Protein AF-A0A497LM40-F1 (afdb_monomer)

Foldseek 3Di:
DPPVVVVVVVVVVVVVVVVADLFFAKEKEAEPVCCVPPQVVLLVLLRVVLCVLRRHYYYYDYDPDDAQKMWIFTQGNVRDTHTQDMDRNDRDHNVVSNVSSLVSLLVVCPDPVSVSSVVVVVSSVVVD

pLDDT: mean 82.42, std 18.04, range [35.47, 98.12]

Sequence (128 aa):
MASVLKIVGFSLVLVFEMLKNCGGKITIYASSSAFQERRMKSINRAAEKLARMLSLDTEIVAFERKFAPIYVYYKSEDEELVPLYCNKGEKSDAREVFTRLRNMMFVLSFHPKYSNLKKLRREIIQFS

Nearest PDB structures (foldseek):
  6ywy-assembly1_4  TM=5.966E-01  e=3.779E-03  Neurospora crassa
  5gup-assembly1_P  TM=5.764E-01  e=1.986E-02  Sus scrofa
  7odr-assembly1_b  TM=5.505E-01  e=2.563E-02  Homo sapiens
  5xtb-assembly1_F  TM=5.481E-01  e=4.006E-02  Homo sapiens
  8gzu-assembly1_A2  TM=5.179E-01  e=4.851E-02  Tetrahymena thermophila SB210

Structure (mmCIF, N/CA/C/O backbone):
data_AF-A0A497LM40-F1
#
_entry.id   AF-A0A497LM40-F1
#
loop_
_atom_site.group_PDB
_atom_site.id
_atom_site.type_symbol
_atom_site.label_atom_id
_atom_site.label_alt_id
_atom_site.label_comp_id
_atom_site.label_asym_id
_atom_site.label_entity_id
_atom_site.label_seq_id
_atom_site.pdbx_PDB_ins_code
_atom_site.Cartn_x
_atom_site.Cartn_y
_atom_site.Cartn_z
_atom_site.occupancy
_atom_site.B_iso_or_equiv
_atom_site.auth_seq_id
_atom_site.auth_comp_id
_atom_site.auth_asym_id
_atom_site.auth_atom_id
_atom_site.pdbx_PDB_model_num
ATOM 1 N N . MET A 1 1 ? -8.533 41.962 24.174 1.00 43.91 1 MET A N 1
ATOM 2 C CA . MET A 1 1 ? -9.288 40.988 23.349 1.00 43.91 1 MET A CA 1
ATOM 3 C C . MET A 1 1 ? -8.380 40.311 22.308 1.00 43.91 1 MET A C 1
ATOM 5 O O . MET A 1 1 ? -8.673 40.356 21.125 1.00 43.91 1 MET A O 1
ATOM 9 N N . ALA A 1 2 ? -7.273 39.682 22.725 1.00 45.09 2 ALA A N 1
ATOM 10 C CA . ALA A 1 2 ? -6.345 38.992 21.806 1.00 45.09 2 ALA A CA 1
ATOM 11 C C . ALA A 1 2 ? -5.999 37.551 22.243 1.00 45.09 2 ALA A C 1
ATOM 13 O O . ALA A 1 2 ? -5.383 36.804 21.488 1.00 45.09 2 ALA A O 1
ATOM 14 N N . SER A 1 3 ? -6.429 37.135 23.439 1.00 37.50 3 SER A N 1
ATOM 15 C CA . SER A 1 3 ? -6.061 35.834 24.018 1.00 37.50 3 SER A CA 1
ATOM 16 C C . SER A 1 3 ? -7.080 34.722 23.746 1.00 37.50 3 SER A C 1
ATOM 18 O O . SER A 1 3 ? -6.726 33.553 23.801 1.00 37.50 3 SER A O 1
ATOM 20 N N . VAL A 1 4 ? -8.325 35.062 23.387 1.00 35.47 4 VAL A N 1
ATOM 21 C CA . VAL A 1 4 ? -9.381 34.073 23.082 1.00 35.47 4 VAL A CA 1
ATOM 22 C C . VAL A 1 4 ? -9.222 33.501 21.665 1.00 35.47 4 VAL A C 1
ATOM 24 O O . VAL A 1 4 ? -9.478 32.322 21.439 1.00 35.47 4 VAL A O 1
ATOM 27 N N . LEU A 1 5 ? -8.697 34.291 20.719 1.00 36.00 5 LEU A N 1
ATOM 28 C CA . LEU A 1 5 ? -8.564 33.885 19.313 1.00 36.00 5 LEU A CA 1
ATOM 29 C C . LEU A 1 5 ? -7.462 32.828 19.085 1.00 36.00 5 LEU A C 1
ATOM 31 O O . LEU A 1 5 ? -7.572 32.012 18.173 1.00 36.00 5 LEU A O 1
ATOM 35 N N . LYS A 1 6 ? -6.431 32.779 19.945 1.00 39.44 6 LYS A N 1
ATOM 36 C CA . LYS A 1 6 ? -5.377 31.746 19.883 1.00 39.44 6 LYS A CA 1
ATOM 37 C C . LYS A 1 6 ? -5.837 30.383 20.406 1.00 39.44 6 LYS A C 1
ATOM 39 O O . LYS A 1 6 ? -5.416 29.363 19.871 1.00 39.44 6 LYS A O 1
ATOM 44 N N . ILE A 1 7 ? -6.713 30.360 21.412 1.00 44.88 7 ILE A N 1
ATOM 45 C CA . ILE A 1 7 ? -7.193 29.114 22.033 1.00 44.88 7 ILE A CA 1
ATOM 46 C C . ILE A 1 7 ? -8.146 28.378 21.084 1.00 44.88 7 ILE A C 1
ATOM 48 O O . ILE A 1 7 ? -8.030 27.166 20.917 1.00 44.88 7 ILE A O 1
ATOM 52 N N . VAL A 1 8 ? -9.020 29.113 20.386 1.00 50.12 8 VAL A N 1
ATOM 53 C CA . VAL A 1 8 ? -9.918 28.526 19.378 1.00 50.12 8 VAL A CA 1
ATOM 54 C C . VAL A 1 8 ? -9.124 27.996 18.181 1.00 50.12 8 VAL A C 1
ATOM 56 O O . VAL A 1 8 ? -9.393 26.889 17.729 1.00 50.12 8 VAL A O 1
ATOM 59 N N . GLY A 1 9 ? -8.096 28.719 17.716 1.00 46.94 9 GLY A N 1
ATOM 60 C CA . GLY A 1 9 ? -7.233 28.264 16.618 1.00 46.94 9 GLY A CA 1
ATOM 61 C C . GLY A 1 9 ? -6.433 26.998 16.947 1.00 46.94 9 GLY A C 1
ATOM 62 O O . GLY A 1 9 ? -6.391 26.075 16.140 1.00 46.94 9 GLY A O 1
ATOM 63 N N . PHE A 1 10 ? -5.851 26.913 18.147 1.00 52.34 10 PHE A N 1
ATOM 64 C CA . PHE A 1 10 ? -5.089 25.735 18.581 1.00 52.34 10 PHE A CA 1
ATOM 65 C C . PHE A 1 10 ? -5.989 24.508 18.791 1.00 52.34 10 PHE A C 1
ATOM 67 O O . PHE A 1 10 ? -5.639 23.397 18.400 1.00 52.34 10 PHE A O 1
ATOM 74 N N . SER A 1 11 ? -7.186 24.717 19.349 1.00 49.66 11 SER A N 1
ATOM 75 C CA . SER A 1 11 ? -8.169 23.652 19.550 1.00 49.66 11 SER A CA 1
ATOM 76 C C . SER A 1 11 ? -8.769 23.159 18.226 1.00 49.66 11 SER A C 1
ATOM 78 O O . SER A 1 11 ? -8.940 21.956 18.068 1.00 49.66 11 SER A O 1
ATOM 80 N N . LEU A 1 12 ? -8.997 24.033 17.233 1.00 49.41 12 LEU A N 1
ATOM 81 C CA . LEU A 1 12 ? -9.459 23.613 15.902 1.00 49.41 12 LEU A CA 1
ATOM 82 C C . LEU A 1 12 ? -8.407 22.789 15.147 1.00 49.41 12 LEU A C 1
ATOM 84 O O . LEU A 1 12 ? -8.774 21.821 14.490 1.00 49.41 12 LEU A O 1
ATOM 88 N N . VAL A 1 13 ? -7.120 23.151 15.248 1.00 52.25 13 VAL A N 1
ATOM 89 C CA . VAL A 1 13 ? -6.006 22.384 14.656 1.00 52.25 13 VAL A CA 1
ATOM 90 C C . VAL A 1 13 ? -5.912 21.003 15.299 1.00 52.25 13 VAL A C 1
ATOM 92 O O . VAL A 1 13 ? -5.876 20.011 14.583 1.00 52.25 13 VAL A O 1
ATOM 95 N N . LEU A 1 14 ? -5.985 20.919 16.631 1.00 49.81 14 LEU A N 1
ATOM 96 C CA . LEU A 1 14 ? -6.035 19.640 17.346 1.00 49.81 14 LEU A CA 1
ATOM 97 C C . LEU A 1 14 ? -7.269 18.807 16.985 1.00 49.81 14 LEU A C 1
ATOM 99 O O . LEU A 1 14 ? -7.152 17.600 16.842 1.00 49.81 14 LEU A O 1
ATOM 103 N N . VAL A 1 15 ? -8.436 19.422 16.780 1.00 50.09 15 VAL A N 1
ATOM 104 C CA . VAL A 1 15 ? -9.647 18.715 16.328 1.00 50.09 15 VAL A CA 1
ATOM 105 C C . VAL A 1 15 ? -9.516 18.248 14.870 1.00 50.09 15 VAL A C 1
ATOM 107 O O . VAL A 1 15 ? -9.985 17.161 14.546 1.00 50.09 15 VAL A O 1
ATOM 110 N N . PHE A 1 16 ? -8.841 19.004 13.996 1.00 45.75 16 PHE A N 1
ATOM 111 C CA . PHE A 1 16 ? -8.548 18.592 12.614 1.00 45.75 16 PHE A CA 1
ATOM 112 C C . PHE A 1 16 ? -7.530 17.442 12.549 1.00 45.75 16 PHE A 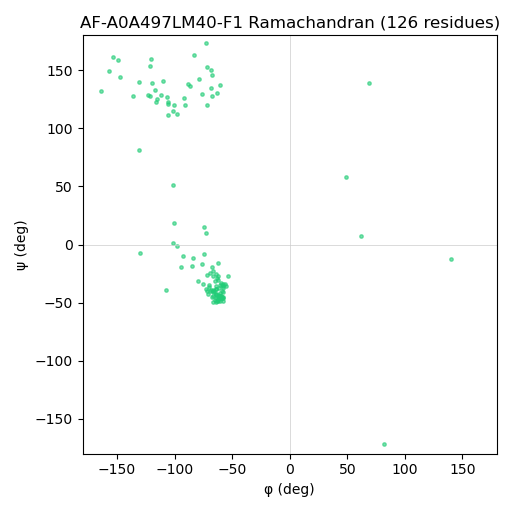C 1
ATOM 114 O O . PHE A 1 16 ? -7.721 16.513 11.766 1.00 45.75 16 PHE A O 1
ATOM 121 N N . GLU A 1 17 ? -6.502 17.481 13.399 1.00 45.53 17 GLU A N 1
ATOM 122 C CA . GLU A 1 17 ? -5.511 16.411 13.588 1.00 45.53 17 GLU A CA 1
ATOM 123 C C . GLU A 1 17 ? -6.159 15.157 14.208 1.00 45.53 17 GLU A C 1
ATOM 125 O O . GLU A 1 17 ? -5.995 14.050 13.704 1.00 45.53 17 GLU A O 1
ATOM 130 N N . MET A 1 18 ? -7.011 15.316 15.228 1.00 43.50 18 MET A N 1
ATOM 131 C CA . MET A 1 18 ? -7.750 14.212 15.864 1.00 43.50 18 MET A CA 1
ATOM 132 C C . MET A 1 18 ? -8.812 13.571 14.952 1.00 43.50 18 MET A C 1
ATOM 134 O O . MET A 1 18 ? -9.240 12.443 15.206 1.00 43.50 18 MET A O 1
ATOM 138 N N . LEU A 1 19 ? -9.251 14.263 13.894 1.00 49.09 19 LEU A N 1
ATOM 139 C CA . LEU A 1 19 ? -10.210 13.745 12.911 1.00 49.09 19 LEU A CA 1
ATOM 140 C C . LEU A 1 19 ? -9.549 13.085 11.689 1.00 49.09 19 LEU A C 1
ATOM 142 O O . LEU A 1 19 ? -10.254 12.421 10.925 1.00 49.09 19 LEU A O 1
ATOM 146 N N . LYS A 1 20 ? -8.227 13.201 11.505 1.00 51.00 20 LYS A N 1
ATOM 147 C CA . LYS A 1 20 ? -7.519 12.693 10.321 1.00 51.00 20 LYS A CA 1
ATOM 148 C C . LYS A 1 20 ? -6.294 11.864 10.683 1.00 51.00 20 LYS A C 1
ATOM 150 O O . LYS A 1 20 ? -5.167 12.312 10.555 1.00 51.00 20 LYS A O 1
ATOM 155 N N . ASN A 1 21 ? -6.519 10.603 11.011 1.00 55.44 21 ASN A N 1
ATOM 156 C CA . ASN A 1 21 ? -5.693 9.554 10.431 1.00 55.44 21 ASN A CA 1
ATOM 157 C C . ASN A 1 21 ? -6.395 8.224 10.647 1.00 55.44 21 ASN A C 1
ATOM 159 O O . ASN A 1 21 ? -6.845 7.914 11.751 1.00 55.44 21 ASN A O 1
ATOM 163 N N . CYS A 1 22 ? -6.493 7.416 9.597 1.00 59.69 22 CYS A N 1
ATOM 164 C CA . CYS A 1 22 ? -6.887 6.023 9.778 1.00 59.69 22 CYS A CA 1
ATOM 165 C C . CYS A 1 22 ? -5.765 5.200 10.414 1.00 59.69 22 CYS A C 1
ATOM 167 O O . CYS A 1 22 ? -5.927 3.995 10.477 1.00 59.69 22 CYS A O 1
ATOM 169 N N . GLY A 1 23 ? -4.684 5.814 10.902 1.00 74.06 23 GLY A N 1
ATOM 1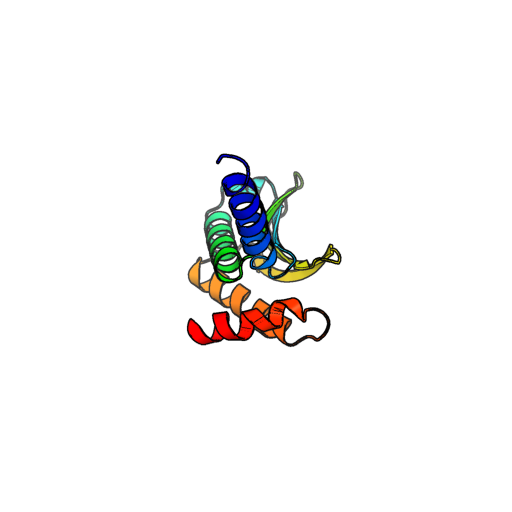70 C CA . GLY A 1 23 ? -3.498 5.135 11.397 1.00 74.06 23 GLY A CA 1
ATOM 171 C C . GLY A 1 23 ? -2.719 4.456 10.274 1.00 74.06 23 GLY A C 1
ATOM 172 O O . GLY A 1 23 ? -3.300 3.846 9.378 1.00 74.06 23 GLY A O 1
ATOM 173 N N . GLY A 1 24 ? -1.394 4.549 10.314 1.00 87.12 24 GLY A N 1
ATOM 174 C CA . GLY A 1 24 ? -0.530 3.901 9.330 1.00 87.12 24 GLY A CA 1
ATOM 175 C C . GLY A 1 24 ? -0.357 4.659 8.009 1.00 87.12 24 GLY A C 1
ATOM 176 O O . GLY A 1 24 ? -0.735 5.820 7.859 1.00 87.12 24 GLY A O 1
ATOM 177 N N . LYS A 1 25 ? 0.279 3.998 7.040 1.00 93.75 25 LYS A N 1
ATOM 178 C CA . LYS A 1 25 ? 0.687 4.591 5.756 1.00 93.75 25 LYS A CA 1
ATOM 179 C C . LYS A 1 25 ? 0.780 3.548 4.645 1.00 93.75 25 LYS A C 1
ATOM 181 O O . LYS A 1 25 ? 0.904 2.352 4.904 1.00 93.75 25 LYS A O 1
ATOM 186 N N . ILE A 1 26 ? 0.756 3.997 3.395 1.00 96.50 26 ILE A N 1
ATOM 187 C CA . ILE A 1 26 ? 1.084 3.168 2.233 1.00 96.50 26 ILE A CA 1
ATOM 188 C C . ILE A 1 26 ? 2.578 3.298 1.946 1.00 96.50 26 ILE A C 1
ATOM 190 O O . ILE A 1 26 ? 3.059 4.391 1.658 1.00 96.50 26 ILE A O 1
ATOM 194 N N . THR A 1 27 ? 3.310 2.188 1.982 1.00 97.56 27 THR A N 1
ATOM 195 C CA . THR A 1 27 ? 4.755 2.173 1.730 1.00 97.56 27 THR A CA 1
ATOM 196 C C . THR A 1 27 ? 5.065 1.456 0.423 1.00 97.56 27 THR A C 1
ATOM 198 O O . THR A 1 27 ? 4.629 0.325 0.203 1.00 97.56 27 THR A O 1
ATOM 201 N N . ILE A 1 28 ? 5.837 2.103 -0.449 1.00 97.81 28 ILE A N 1
ATOM 202 C CA . ILE A 1 28 ? 6.305 1.546 -1.719 1.00 97.81 28 ILE A CA 1
ATOM 203 C C . ILE A 1 28 ? 7.784 1.197 -1.579 1.00 97.81 28 ILE A C 1
ATOM 205 O O . ILE A 1 28 ? 8.601 2.075 -1.333 1.00 97.81 28 ILE A O 1
ATOM 209 N N . TYR A 1 29 ? 8.137 -0.065 -1.784 1.00 96.56 29 TYR A N 1
ATOM 210 C CA . TYR A 1 29 ? 9.518 -0.535 -1.801 1.00 96.56 29 TYR A CA 1
ATOM 211 C C . TYR A 1 29 ? 9.944 -0.831 -3.233 1.00 96.56 29 TYR A C 1
ATOM 213 O O . TYR A 1 29 ? 9.326 -1.646 -3.925 1.00 96.56 29 TYR A O 1
ATOM 221 N N . ALA A 1 30 ? 11.015 -0.181 -3.675 1.00 95.75 30 ALA A N 1
ATOM 222 C CA . ALA A 1 30 ? 11.523 -0.326 -5.030 1.00 95.75 30 ALA A CA 1
ATOM 223 C C . ALA A 1 30 ? 13.040 -0.135 -5.085 1.00 95.75 30 ALA A C 1
ATOM 225 O O . ALA A 1 30 ? 13.641 0.507 -4.223 1.00 95.75 30 ALA A O 1
ATOM 226 N N . SER A 1 31 ? 13.664 -0.661 -6.137 1.00 94.25 31 SER A N 1
ATOM 227 C CA . SER A 1 31 ? 15.036 -0.283 -6.468 1.00 94.25 31 SER A CA 1
ATOM 228 C C .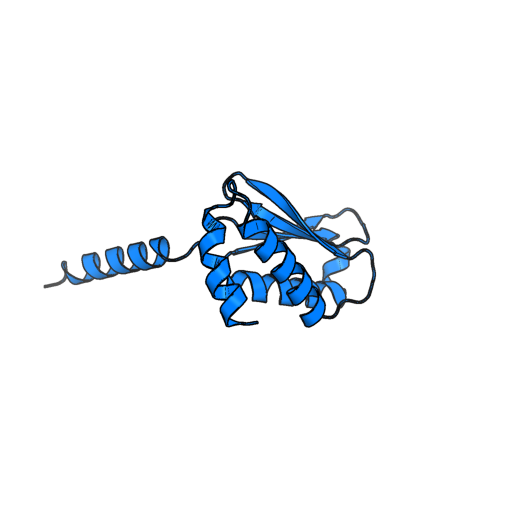 SER A 1 31 ? 15.098 1.182 -6.913 1.00 94.25 31 SER A C 1
ATOM 230 O O . SER A 1 31 ? 14.210 1.636 -7.637 1.00 94.25 31 SER A O 1
ATOM 232 N N . SER A 1 32 ? 16.189 1.887 -6.595 1.00 89.88 32 SER A N 1
ATOM 233 C CA . SER A 1 32 ? 16.466 3.246 -7.087 1.00 89.88 32 SER A CA 1
ATOM 234 C C . SER A 1 32 ? 16.406 3.346 -8.623 1.00 89.88 32 SER A C 1
ATOM 236 O O . SER A 1 32 ? 16.038 4.372 -9.192 1.00 89.88 32 SER A O 1
ATOM 238 N N . SER A 1 33 ? 16.680 2.245 -9.326 1.00 85.25 33 SER A N 1
ATOM 239 C CA . SER A 1 33 ? 16.558 2.174 -10.789 1.00 85.25 33 SER A CA 1
ATOM 240 C C . SER A 1 33 ? 15.112 2.224 -11.311 1.00 85.25 33 SER A C 1
ATOM 242 O O . SER A 1 33 ? 14.882 2.681 -12.430 1.00 85.25 33 SER A O 1
ATOM 244 N N . ALA A 1 34 ? 14.126 1.830 -10.500 1.00 83.06 34 ALA A N 1
ATOM 245 C CA . ALA A 1 34 ? 12.725 1.760 -10.910 1.00 83.06 34 ALA A CA 1
ATOM 246 C C . ALA A 1 34 ? 12.040 3.137 -10.980 1.00 83.06 34 ALA A C 1
ATOM 248 O O . ALA A 1 34 ? 10.999 3.274 -11.622 1.00 83.06 34 ALA A O 1
ATOM 249 N N . PHE A 1 35 ? 12.609 4.181 -10.362 1.00 81.31 35 PHE A N 1
ATOM 250 C CA . PHE A 1 35 ? 11.993 5.516 -10.293 1.00 81.31 35 PHE A CA 1
ATOM 251 C C . PHE A 1 35 ? 11.788 6.192 -11.650 1.00 81.31 35 PHE A C 1
ATOM 253 O O . PHE A 1 35 ? 10.872 7.000 -11.808 1.00 81.31 35 PHE A O 1
ATOM 260 N N . GLN A 1 36 ? 12.606 5.852 -12.644 1.00 79.94 36 GLN A N 1
ATOM 261 C CA . GLN A 1 36 ? 12.473 6.397 -13.996 1.00 79.94 36 GLN A CA 1
ATOM 262 C C . GLN A 1 36 ? 11.439 5.636 -14.839 1.00 79.94 36 GLN A C 1
ATOM 264 O O . GLN A 1 36 ? 11.022 6.102 -15.903 1.00 79.94 36 GLN A O 1
ATOM 269 N N . GLU A 1 37 ? 10.984 4.474 -14.370 1.00 84.75 37 GLU A N 1
ATOM 270 C CA . GLU A 1 37 ? 10.116 3.598 -15.137 1.00 84.75 37 GLU A CA 1
ATOM 271 C C . GLU A 1 37 ? 8.654 4.066 -15.136 1.00 84.75 37 GLU A C 1
ATOM 273 O O . GLU A 1 37 ? 8.095 4.503 -14.127 1.00 84.75 37 GLU A O 1
ATOM 278 N N . ARG A 1 38 ? 7.967 3.899 -16.277 1.00 88.69 38 ARG A N 1
ATOM 279 C CA . ARG A 1 38 ? 6.541 4.259 -16.401 1.00 88.69 38 ARG A CA 1
ATOM 280 C C . ARG A 1 38 ? 5.657 3.530 -15.386 1.00 88.69 38 ARG A C 1
ATOM 282 O O . ARG A 1 38 ? 4.711 4.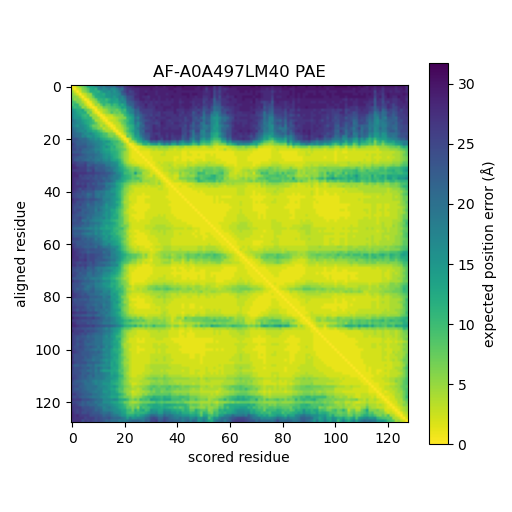126 -14.881 1.00 88.69 38 ARG A O 1
ATOM 289 N N . ARG A 1 39 ? 5.968 2.269 -15.067 1.00 91.19 39 ARG A N 1
ATOM 290 C CA . ARG A 1 39 ? 5.201 1.483 -14.088 1.00 91.19 39 ARG A CA 1
ATOM 291 C C . ARG A 1 39 ? 5.273 2.072 -12.679 1.00 91.19 39 ARG A C 1
ATOM 293 O O . ARG A 1 39 ? 4.251 2.093 -12.003 1.00 91.19 39 ARG A O 1
ATOM 300 N N . MET A 1 40 ? 6.413 2.639 -12.277 1.00 94.56 40 MET A N 1
ATOM 301 C CA . MET A 1 40 ? 6.543 3.306 -10.980 1.00 94.56 40 MET A CA 1
ATOM 302 C C . MET A 1 40 ? 5.641 4.539 -10.899 1.00 94.56 40 MET A C 1
ATOM 304 O O . MET A 1 40 ? 4.982 4.748 -9.888 1.00 94.56 40 MET A O 1
ATOM 308 N N . LYS A 1 41 ? 5.505 5.303 -11.993 1.00 93.81 41 LYS A N 1
ATOM 309 C CA . LYS A 1 41 ? 4.568 6.440 -12.053 1.00 93.81 41 LYS A CA 1
ATOM 310 C C . LYS A 1 41 ? 3.114 5.998 -11.868 1.00 93.81 41 LYS A C 1
ATOM 312 O O . LYS A 1 41 ? 2.376 6.637 -11.122 1.00 93.81 41 LYS A O 1
ATOM 317 N N . SER A 1 42 ? 2.706 4.906 -12.517 1.00 95.75 42 SER A N 1
ATOM 318 C CA . SER A 1 42 ? 1.364 4.330 -12.351 1.00 95.75 42 SER A CA 1
ATOM 319 C C . SER A 1 42 ? 1.111 3.864 -10.919 1.00 95.75 42 SER A C 1
ATOM 321 O O . SER A 1 42 ? 0.065 4.175 -10.352 1.00 95.75 42 SER A O 1
ATOM 323 N N . ILE A 1 43 ? 2.076 3.149 -10.333 1.00 96.75 43 ILE A N 1
ATOM 324 C CA . ILE A 1 43 ? 1.989 2.622 -8.968 1.00 96.75 43 ILE A CA 1
ATOM 325 C C . ILE A 1 43 ? 1.935 3.762 -7.952 1.00 96.75 43 ILE A C 1
ATOM 327 O O . ILE A 1 43 ? 1.038 3.771 -7.114 1.00 96.75 43 ILE A O 1
ATOM 331 N N . ASN A 1 44 ? 2.818 4.756 -8.074 1.00 96.00 44 ASN A N 1
ATOM 332 C CA . ASN A 1 44 ? 2.826 5.907 -7.178 1.00 96.00 44 ASN A CA 1
ATOM 333 C C . ASN A 1 44 ? 1.507 6.690 -7.261 1.00 96.00 44 ASN A C 1
ATOM 335 O O . ASN A 1 44 ? 0.865 6.944 -6.247 1.00 96.00 44 ASN A O 1
ATOM 339 N N . ARG A 1 45 ? 1.012 6.969 -8.476 1.00 96.75 45 ARG A N 1
ATOM 340 C CA . ARG A 1 45 ? -0.273 7.661 -8.665 1.00 96.75 45 ARG A CA 1
ATOM 341 C C . ARG A 1 45 ? -1.444 6.903 -8.034 1.00 96.75 45 ARG A C 1
ATOM 343 O O . ARG A 1 45 ? -2.351 7.525 -7.480 1.00 96.75 45 ARG A O 1
ATOM 350 N N . ALA A 1 46 ? -1.457 5.577 -8.151 1.00 97.00 46 ALA A N 1
ATOM 351 C CA . ALA A 1 46 ? -2.485 4.734 -7.554 1.00 97.00 46 ALA A CA 1
ATOM 352 C C . ALA A 1 46 ? -2.406 4.734 -6.019 1.00 97.00 46 ALA A C 1
ATOM 354 O O . ALA A 1 46 ? -3.434 4.902 -5.362 1.00 97.00 46 ALA A O 1
ATOM 355 N N . ALA A 1 47 ? -1.199 4.598 -5.464 1.00 97.00 47 ALA A N 1
ATOM 356 C CA . ALA A 1 47 ? -0.946 4.616 -4.028 1.00 97.00 47 ALA A CA 1
ATOM 357 C C . ALA A 1 47 ? -1.315 5.965 -3.399 1.00 97.00 47 ALA A C 1
ATOM 359 O O . ALA A 1 47 ? -2.082 5.990 -2.444 1.00 97.00 47 ALA A O 1
ATOM 360 N N . GLU A 1 48 ? -0.877 7.084 -3.981 1.00 96.62 48 GLU A N 1
ATOM 361 C CA . GLU A 1 48 ? -1.245 8.431 -3.525 1.00 96.62 48 GLU A CA 1
ATOM 362 C C . GLU A 1 48 ? -2.753 8.673 -3.599 1.00 96.62 48 GLU A C 1
ATOM 364 O O . GLU A 1 48 ? -3.343 9.264 -2.696 1.00 96.62 48 GLU A O 1
ATOM 369 N N . LYS A 1 49 ? -3.410 8.219 -4.677 1.00 95.12 49 LYS A N 1
ATOM 370 C CA . LYS A 1 49 ? -4.867 8.338 -4.796 1.00 95.12 49 LYS A CA 1
ATOM 371 C C . LYS A 1 49 ? -5.568 7.570 -3.678 1.00 95.12 49 LYS A C 1
ATOM 373 O O . LYS A 1 49 ? -6.510 8.101 -3.096 1.00 95.12 49 LYS A O 1
ATOM 378 N N . LEU A 1 50 ? -5.122 6.347 -3.395 1.00 92.94 50 LEU A N 1
ATOM 379 C CA . LEU A 1 50 ? -5.675 5.539 -2.316 1.00 92.94 50 LEU A CA 1
ATOM 380 C C . LEU A 1 50 ? -5.421 6.192 -0.955 1.00 92.94 50 LEU A C 1
ATOM 382 O O . LEU A 1 50 ? -6.361 6.375 -0.196 1.00 92.94 50 LEU A O 1
ATOM 386 N N . ALA A 1 51 ? -4.188 6.601 -0.674 1.00 92.81 51 ALA A N 1
ATOM 387 C CA . ALA A 1 51 ? -3.818 7.217 0.592 1.00 92.81 51 ALA A CA 1
ATOM 388 C C . ALA A 1 51 ? -4.638 8.488 0.869 1.00 92.81 51 ALA A C 1
ATOM 390 O O . ALA A 1 51 ? -5.240 8.607 1.932 1.00 92.81 51 ALA A O 1
ATOM 391 N N . ARG A 1 52 ? -4.805 9.369 -0.130 1.00 91.12 52 ARG A N 1
ATOM 392 C CA . ARG A 1 52 ? -5.687 10.546 -0.018 1.00 91.12 52 ARG A CA 1
ATOM 393 C C . ARG A 1 52 ? -7.141 10.178 0.268 1.00 91.12 52 ARG A C 1
ATOM 395 O O . ARG A 1 52 ? -7.761 10.805 1.117 1.00 91.12 52 ARG A O 1
ATOM 402 N N . MET A 1 53 ? -7.684 9.178 -0.431 1.00 86.94 53 MET A N 1
ATOM 403 C CA . MET A 1 53 ? -9.067 8.720 -0.232 1.00 86.94 53 MET A CA 1
ATOM 404 C C . MET A 1 53 ? -9.294 8.184 1.186 1.00 86.94 53 MET A C 1
ATOM 406 O O . MET A 1 53 ? -10.390 8.292 1.719 1.00 86.94 53 MET A O 1
ATOM 410 N N . LEU A 1 54 ? -8.258 7.611 1.798 1.00 85.44 54 LEU A N 1
ATOM 411 C CA . LEU A 1 54 ? -8.337 6.966 3.105 1.00 85.44 54 LEU A CA 1
ATOM 412 C C . LEU A 1 54 ? -7.786 7.834 4.247 1.00 85.44 54 LEU A C 1
ATOM 414 O O . LEU A 1 54 ? -7.794 7.386 5.391 1.00 85.44 54 LEU A O 1
ATOM 418 N N . SER A 1 55 ? -7.322 9.055 3.955 1.00 86.88 55 SER A N 1
ATOM 419 C CA . SER A 1 55 ? -6.568 9.894 4.900 1.00 86.88 55 SER A CA 1
ATOM 420 C C . SER A 1 55 ? -5.423 9.111 5.559 1.00 86.88 55 SER A C 1
ATOM 422 O O . SER A 1 55 ? -5.409 8.929 6.773 1.00 86.88 55 SER A O 1
ATOM 424 N N . LEU A 1 56 ? -4.531 8.581 4.719 1.00 88.88 56 LEU A N 1
ATOM 425 C CA . LEU A 1 56 ? -3.278 7.920 5.082 1.00 88.88 56 LEU A CA 1
ATOM 426 C C . LEU A 1 56 ? -2.104 8.672 4.447 1.00 88.88 56 LEU A C 1
ATOM 428 O O . LEU A 1 56 ? -2.270 9.329 3.415 1.00 88.88 56 LEU A O 1
ATOM 432 N N . ASP A 1 57 ? -0.910 8.476 4.997 1.00 91.44 57 ASP A N 1
ATOM 433 C CA . ASP A 1 57 ? 0.331 8.945 4.381 1.00 91.44 57 ASP A CA 1
ATOM 434 C C . ASP A 1 57 ? 0.852 7.976 3.311 1.00 91.44 57 ASP A C 1
ATOM 436 O O . ASP A 1 57 ? 0.488 6.796 3.262 1.00 91.44 57 ASP A O 1
ATOM 440 N N . THR A 1 58 ? 1.754 8.469 2.462 1.00 94.62 58 THR A N 1
ATOM 441 C CA . THR A 1 58 ? 2.539 7.651 1.528 1.00 94.62 58 THR A CA 1
ATOM 442 C C . THR A 1 58 ? 4.025 7.795 1.796 1.00 94.62 58 THR A C 1
ATOM 444 O O . THR A 1 58 ? 4.520 8.903 1.979 1.00 94.62 58 THR A O 1
ATOM 447 N N . GLU A 1 59 ? 4.753 6.688 1.728 1.00 95.62 59 GLU A N 1
ATOM 448 C CA . GLU A 1 59 ? 6.205 6.648 1.855 1.00 95.62 59 GLU A CA 1
ATOM 449 C C . GLU A 1 59 ? 6.798 5.821 0.717 1.00 95.62 59 GLU A C 1
ATOM 451 O O . GLU A 1 59 ? 6.262 4.772 0.358 1.00 95.62 59 GLU A O 1
ATOM 456 N N . ILE A 1 60 ? 7.920 6.270 0.154 1.00 95.44 60 ILE A N 1
ATOM 457 C CA . ILE A 1 60 ? 8.675 5.477 -0.813 1.00 95.44 60 ILE A CA 1
ATOM 458 C C . ILE A 1 60 ? 10.047 5.161 -0.235 1.00 95.44 60 ILE A C 1
ATOM 460 O O . ILE A 1 60 ? 10.816 6.060 0.091 1.00 95.44 60 ILE A O 1
ATOM 464 N N . VAL A 1 61 ? 10.354 3.871 -0.149 1.00 95.00 61 VAL A N 1
ATOM 465 C CA . VAL A 1 61 ? 11.622 3.338 0.333 1.00 95.00 61 VAL A CA 1
ATOM 466 C C . VAL A 1 61 ? 12.422 2.831 -0.862 1.00 95.00 61 VAL A C 1
ATOM 468 O O . VAL A 1 61 ? 12.063 1.849 -1.522 1.00 95.00 61 VAL A O 1
ATOM 471 N N . ALA A 1 62 ? 13.510 3.541 -1.144 1.00 93.75 62 ALA A N 1
ATOM 472 C CA . ALA A 1 62 ? 14.447 3.238 -2.211 1.00 93.75 62 ALA A CA 1
ATOM 473 C C . ALA A 1 62 ? 15.546 2.286 -1.728 1.00 93.75 62 ALA A C 1
ATOM 475 O O . ALA A 1 62 ? 16.114 2.478 -0.654 1.00 93.75 62 ALA A O 1
ATOM 476 N N . PHE A 1 63 ? 15.898 1.303 -2.554 1.00 91.44 63 PHE A N 1
ATOM 477 C CA . PHE A 1 63 ? 17.082 0.476 -2.347 1.00 91.44 63 PHE A CA 1
ATOM 478 C C . PHE A 1 63 ? 18.082 0.641 -3.486 1.00 91.44 63 PHE A C 1
ATOM 480 O O . PHE A 1 63 ? 17.744 0.470 -4.660 1.00 91.44 63 PHE A O 1
ATOM 487 N N . GLU A 1 64 ? 19.349 0.824 -3.126 1.00 90.50 64 GLU A N 1
ATOM 488 C CA . GLU A 1 64 ? 20.461 0.861 -4.084 1.00 90.50 64 GLU A CA 1
ATOM 489 C C . GLU A 1 64 ? 20.644 -0.467 -4.828 1.00 90.50 64 GLU A C 1
ATOM 491 O O . GLU A 1 64 ? 21.062 -0.511 -5.988 1.00 90.50 64 GLU A O 1
ATOM 496 N N . ARG A 1 65 ? 20.270 -1.584 -4.190 1.00 89.12 65 ARG A N 1
ATOM 497 C CA . ARG A 1 65 ? 20.292 -2.892 -4.841 1.00 89.12 65 ARG A CA 1
ATOM 498 C C . ARG A 1 65 ? 19.313 -2.906 -6.014 1.00 89.12 65 ARG A C 1
ATOM 500 O O . ARG A 1 65 ? 18.131 -2.594 -5.876 1.00 89.12 65 ARG A O 1
ATOM 507 N N . LYS A 1 66 ? 19.798 -3.359 -7.169 1.00 87.56 66 LYS A N 1
ATOM 508 C CA . LYS A 1 66 ? 18.957 -3.594 -8.343 1.00 87.56 66 LYS A CA 1
ATOM 509 C C . LYS A 1 66 ? 18.074 -4.819 -8.125 1.00 87.56 66 LYS A C 1
ATOM 511 O O . LYS A 1 66 ? 18.575 -5.927 -7.938 1.00 87.56 66 LYS A O 1
ATOM 516 N N . PHE A 1 67 ? 16.765 -4.613 -8.178 1.00 89.31 67 PHE A N 1
ATOM 517 C CA . PHE A 1 67 ? 15.771 -5.672 -8.288 1.00 89.31 67 PHE A CA 1
ATOM 518 C C . PHE A 1 67 ? 14.579 -5.172 -9.097 1.00 89.31 67 PHE A C 1
ATOM 520 O O . PHE A 1 67 ? 14.220 -3.998 -9.034 1.00 89.31 67 PHE A O 1
ATOM 527 N N . ALA A 1 68 ? 13.993 -6.073 -9.886 1.00 88.50 68 ALA A N 1
ATOM 528 C CA . ALA A 1 68 ? 12.903 -5.727 -10.787 1.00 88.50 68 ALA A CA 1
ATOM 529 C C . ALA A 1 68 ? 11.571 -5.449 -10.068 1.00 88.50 68 ALA A C 1
ATOM 531 O O . ALA A 1 68 ? 10.867 -4.548 -10.522 1.00 88.50 68 ALA A O 1
ATOM 532 N N . PRO A 1 69 ? 11.179 -6.168 -8.997 1.00 94.50 69 PRO A N 1
ATOM 533 C CA . PRO A 1 69 ? 9.857 -5.955 -8.423 1.00 94.50 69 PRO 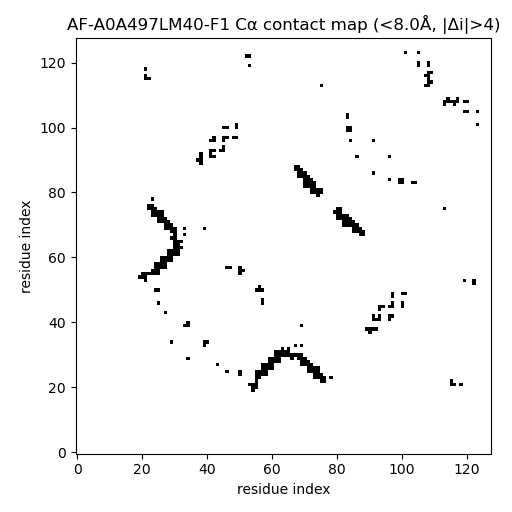A CA 1
ATOM 534 C C . PRO A 1 69 ? 9.662 -4.596 -7.737 1.00 94.50 69 PRO A C 1
ATOM 536 O O . PRO A 1 69 ? 10.592 -4.041 -7.163 1.00 94.50 69 PRO A O 1
ATOM 539 N N . ILE A 1 70 ? 8.430 -4.093 -7.748 1.00 96.38 70 ILE A N 1
ATOM 540 C CA . ILE A 1 70 ? 7.971 -2.983 -6.905 1.00 96.38 70 ILE A CA 1
ATOM 541 C C . ILE A 1 70 ? 6.914 -3.554 -5.966 1.00 96.38 70 ILE A C 1
ATOM 543 O O . ILE A 1 70 ? 5.939 -4.157 -6.424 1.00 96.38 70 ILE A O 1
ATOM 547 N N . TYR A 1 71 ? 7.098 -3.368 -4.665 1.00 97.31 71 TYR A N 1
ATOM 548 C CA . TYR A 1 71 ? 6.171 -3.854 -3.651 1.00 97.31 71 TYR A CA 1
ATOM 549 C C . TYR A 1 71 ? 5.437 -2.694 -2.998 1.00 97.31 71 TYR A C 1
ATOM 551 O O . TYR A 1 71 ? 6.032 -1.660 -2.713 1.00 97.31 71 TYR A O 1
ATOM 559 N N . VAL A 1 72 ? 4.149 -2.878 -2.734 1.00 98.12 72 VAL A N 1
ATOM 560 C CA . VAL A 1 72 ? 3.323 -1.912 -2.015 1.00 98.12 72 VAL A CA 1
ATOM 561 C C . VAL A 1 72 ? 2.748 -2.591 -0.784 1.00 98.12 72 VAL A C 1
ATOM 563 O O . VAL A 1 72 ? 2.124 -3.651 -0.884 1.00 98.12 72 VAL A O 1
ATOM 566 N N . TYR A 1 73 ? 2.948 -1.955 0.361 1.00 98.06 73 TYR A N 1
ATOM 567 C CA . TYR A 1 73 ? 2.490 -2.411 1.663 1.00 98.06 73 TYR A CA 1
ATOM 568 C C . TYR A 1 73 ? 1.586 -1.366 2.305 1.00 98.06 73 TYR A C 1
ATOM 570 O O . TYR A 1 73 ? 1.717 -0.169 2.054 1.00 98.06 73 TYR A O 1
ATOM 578 N N . TYR A 1 74 ? 0.696 -1.832 3.168 1.00 95.81 74 TYR A N 1
ATOM 579 C CA . TYR A 1 74 ? 0.154 -1.021 4.244 1.00 95.81 74 TYR A CA 1
ATOM 580 C C . TYR A 1 74 ? 1.031 -1.243 5.468 1.00 95.81 74 TYR A C 1
ATOM 582 O O . TYR A 1 74 ? 1.245 -2.386 5.869 1.00 95.81 74 TYR A O 1
ATOM 590 N N . LYS A 1 75 ? 1.540 -0.160 6.039 1.00 95.25 75 LYS A N 1
ATOM 591 C CA . LYS A 1 75 ? 2.257 -0.173 7.304 1.00 95.25 75 LYS A CA 1
ATOM 592 C C . LYS A 1 75 ? 1.304 0.308 8.389 1.00 95.25 75 LYS A C 1
ATOM 594 O O . LYS A 1 75 ? 0.850 1.449 8.314 1.00 95.25 75 LYS A O 1
ATOM 599 N N . SER A 1 76 ? 0.964 -0.554 9.343 1.00 90.75 76 SER A N 1
ATOM 600 C CA . SER A 1 76 ? 0.081 -0.186 10.456 1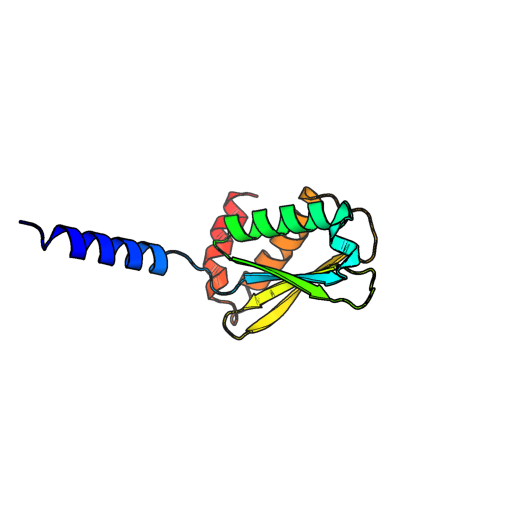.00 90.75 76 SER A CA 1
ATOM 601 C C . SER A 1 76 ? 0.786 0.726 11.463 1.00 90.75 76 SER A C 1
ATOM 603 O O . SER A 1 76 ? 1.996 0.915 11.396 1.00 90.75 76 SER A O 1
ATOM 605 N N . GLU A 1 77 ? 0.039 1.239 12.442 1.00 85.50 77 GLU A N 1
ATOM 606 C CA . GLU A 1 77 ? 0.608 1.976 13.583 1.00 85.50 77 GLU A CA 1
ATOM 607 C C . GLU A 1 77 ? 1.582 1.117 14.403 1.00 85.50 77 GLU A C 1
ATOM 609 O O . GLU A 1 77 ? 2.622 1.609 14.822 1.00 85.50 77 GLU A O 1
ATOM 614 N N . ASP A 1 78 ? 1.311 -0.188 14.523 1.00 87.56 78 ASP A N 1
ATOM 615 C CA . ASP A 1 78 ? 2.216 -1.161 15.161 1.00 87.56 78 ASP A CA 1
ATOM 616 C C . ASP A 1 78 ? 3.435 -1.534 14.289 1.00 87.56 78 ASP A C 1
ATOM 618 O O . ASP A 1 78 ? 4.072 -2.562 14.512 1.00 87.56 78 ASP A O 1
ATOM 622 N N . GLU A 1 79 ? 3.725 -0.752 13.244 1.00 87.75 79 GLU A N 1
ATOM 623 C CA . GLU A 1 79 ? 4.849 -0.934 12.313 1.00 87.75 79 GLU A CA 1
ATOM 624 C C . GLU A 1 79 ? 4.836 -2.254 11.509 1.00 87.75 79 GLU A C 1
ATOM 626 O O . GLU A 1 79 ? 5.767 -2.541 10.753 1.00 87.75 79 GLU A O 1
ATOM 631 N N . GLU A 1 80 ? 3.762 -3.041 11.598 1.00 93.06 80 GLU A N 1
ATOM 632 C CA . GLU A 1 80 ? 3.564 -4.247 10.798 1.00 93.06 80 GLU A CA 1
ATOM 633 C C . GLU A 1 80 ? 3.349 -3.903 9.322 1.00 93.06 80 GLU A C 1
ATOM 635 O O . GLU A 1 80 ? 2.548 -3.036 8.966 1.00 93.06 80 GLU A O 1
ATOM 640 N N . LEU A 1 81 ? 4.040 -4.640 8.450 1.00 95.38 81 LEU A N 1
ATOM 641 C CA . LEU A 1 81 ? 3.926 -4.517 7.003 1.00 95.38 81 LEU A CA 1
ATOM 642 C C . LEU A 1 81 ? 2.982 -5.581 6.442 1.00 95.38 81 LEU A C 1
ATOM 644 O O . LEU A 1 81 ? 3.313 -6.765 6.387 1.00 95.38 81 LEU A O 1
ATOM 648 N N . VAL A 1 82 ? 1.834 -5.141 5.933 1.00 95.81 82 VAL A N 1
ATOM 649 C CA . VAL A 1 82 ? 0.864 -5.995 5.243 1.00 95.81 82 VAL A CA 1
ATOM 650 C C . VAL A 1 82 ? 1.019 -5.831 3.731 1.00 95.81 82 VAL A C 1
ATOM 652 O O . VAL A 1 82 ? 0.844 -4.720 3.222 1.00 95.81 82 VAL A O 1
ATOM 655 N N . PRO A 1 83 ? 1.332 -6.897 2.974 1.00 96.69 83 PRO A N 1
ATOM 656 C CA . PRO A 1 83 ? 1.478 -6.801 1.527 1.00 96.69 83 PRO A CA 1
ATOM 657 C C . PRO A 1 83 ? 0.129 -6.513 0.861 1.00 96.69 83 PRO A C 1
ATOM 659 O O . PRO A 1 83 ? -0.848 -7.231 1.071 1.00 96.69 83 PRO A O 1
ATOM 662 N N . LEU A 1 84 ? 0.086 -5.482 0.017 1.00 96.88 84 LEU A N 1
ATOM 663 C CA . LEU A 1 84 ? -1.107 -5.120 -0.756 1.00 96.88 84 LEU A CA 1
ATOM 664 C C . LEU A 1 84 ? -0.954 -5.451 -2.237 1.00 96.88 84 LEU A C 1
ATOM 666 O O . LEU A 1 84 ? -1.910 -5.856 -2.892 1.00 96.88 84 LEU A O 1
ATOM 670 N N . TYR A 1 85 ? 0.231 -5.228 -2.801 1.00 97.56 85 TYR A N 1
ATOM 671 C CA . TYR A 1 85 ? 0.452 -5.386 -4.232 1.00 97.56 85 TYR A CA 1
ATOM 672 C C . TYR A 1 85 ? 1.928 -5.621 -4.542 1.00 97.56 85 TYR A C 1
AT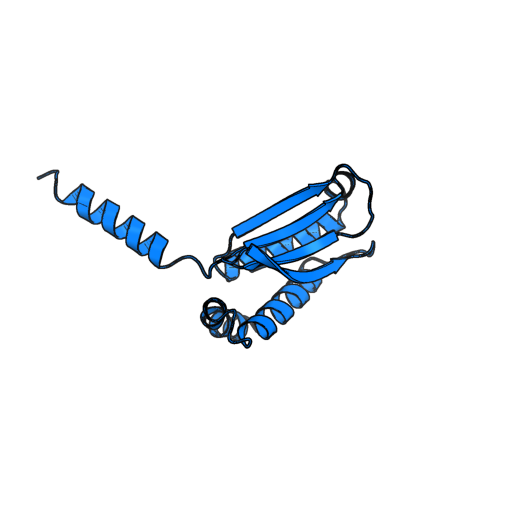OM 674 O O . TYR A 1 85 ? 2.820 -5.127 -3.854 1.00 97.56 85 TYR A O 1
ATOM 682 N N . CYS A 1 86 ? 2.179 -6.373 -5.607 1.00 96.25 86 CYS A N 1
ATOM 683 C CA . CYS A 1 86 ? 3.502 -6.626 -6.151 1.00 96.25 86 CYS A CA 1
ATOM 684 C C . CYS A 1 86 ? 3.413 -6.499 -7.670 1.00 96.25 86 CYS A C 1
ATOM 686 O O . CYS A 1 86 ? 2.570 -7.148 -8.290 1.00 96.25 86 CYS A O 1
ATOM 688 N N . ASN A 1 87 ? 4.290 -5.684 -8.250 1.00 95.81 87 ASN A N 1
ATOM 689 C CA . ASN A 1 87 ? 4.554 -5.667 -9.682 1.00 95.81 87 ASN A CA 1
ATOM 690 C C . ASN A 1 87 ? 5.914 -6.318 -9.925 1.00 95.81 87 ASN A C 1
ATOM 692 O O . ASN A 1 87 ? 6.895 -5.889 -9.325 1.00 95.81 87 ASN A O 1
ATOM 696 N N . LYS A 1 88 ? 6.003 -7.320 -10.799 1.00 93.19 88 LYS A N 1
ATOM 697 C CA . LYS A 1 88 ? 7.233 -8.098 -11.033 1.00 93.19 88 LYS A CA 1
ATOM 698 C C . LYS A 1 88 ? 8.039 -7.640 -12.253 1.00 93.19 88 LYS A C 1
ATOM 700 O O . LYS A 1 88 ? 9.104 -8.195 -12.505 1.00 93.19 88 LYS A O 1
ATOM 705 N N . GLY A 1 89 ? 7.569 -6.641 -12.996 1.00 86.75 89 GLY A N 1
ATOM 706 C CA . GLY A 1 89 ? 8.186 -6.194 -14.253 1.00 86.75 89 GLY A CA 1
ATOM 707 C C . GLY A 1 89 ? 7.175 -5.835 -15.336 1.00 86.75 89 GLY A C 1
ATOM 708 O O . GLY A 1 89 ? 7.529 -5.237 -16.349 1.00 86.75 89 GLY A O 1
ATOM 709 N N . GLU A 1 90 ? 5.909 -6.190 -15.139 1.00 89.50 90 GLU A N 1
ATOM 710 C CA . GLU A 1 90 ? 4.847 -5.964 -16.103 1.00 89.50 90 GLU A CA 1
ATOM 711 C C . GLU A 1 90 ? 4.450 -4.485 -16.210 1.00 89.50 90 GLU A C 1
ATOM 713 O O . GLU A 1 90 ? 4.553 -3.700 -15.258 1.00 89.50 90 GLU A O 1
ATOM 718 N N . LYS A 1 91 ? 3.938 -4.095 -17.384 1.00 88.31 91 LYS A N 1
ATOM 719 C CA . LY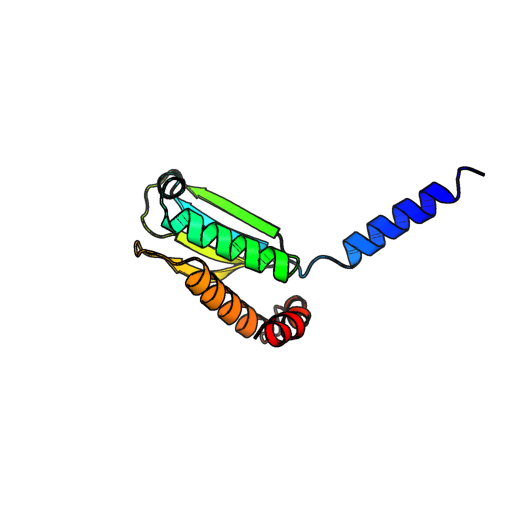S A 1 91 ? 3.297 -2.786 -17.550 1.00 88.31 91 LYS A CA 1
ATOM 720 C C . LYS A 1 91 ? 2.095 -2.706 -16.613 1.00 88.31 91 LYS A C 1
ATOM 722 O O . LYS A 1 91 ? 1.325 -3.650 -16.507 1.00 88.31 91 LYS A O 1
ATOM 727 N N . SER A 1 92 ? 1.948 -1.560 -15.961 1.00 86.00 92 SER A N 1
ATOM 728 C CA . SER A 1 92 ? 0.862 -1.308 -15.017 1.00 86.00 92 SER A CA 1
ATOM 729 C C . SER A 1 92 ? 0.072 -0.081 -15.423 1.00 86.00 92 SER A C 1
ATOM 731 O O . SER A 1 92 ? 0.648 0.996 -15.610 1.00 86.00 92 SER A O 1
ATOM 733 N N . ASP A 1 93 ? -1.243 -0.238 -15.502 1.00 93.31 93 ASP A N 1
ATOM 734 C CA . ASP A 1 93 ? -2.175 0.876 -15.575 1.00 93.31 93 ASP A CA 1
ATOM 735 C C . ASP A 1 93 ? -2.535 1.363 -14.161 1.00 93.31 93 ASP A C 1
ATOM 737 O O . ASP A 1 93 ? -2.779 0.571 -13.250 1.00 93.31 93 ASP A O 1
ATOM 741 N N . ALA A 1 94 ? -2.569 2.681 -13.957 1.00 94.81 94 ALA A N 1
ATOM 742 C CA . ALA A 1 94 ? -2.804 3.256 -12.633 1.00 94.81 94 ALA A CA 1
ATOM 743 C C . ALA A 1 94 ? -4.209 2.945 -12.086 1.00 94.81 94 ALA A C 1
ATOM 745 O O . ALA A 1 94 ? -4.376 2.820 -10.871 1.00 94.81 94 ALA A O 1
ATOM 746 N N . ARG A 1 95 ? -5.229 2.819 -12.949 1.00 95.38 95 ARG A N 1
ATOM 747 C CA . ARG A 1 95 ? -6.595 2.479 -12.526 1.00 95.38 95 ARG A CA 1
ATOM 748 C C . ARG A 1 95 ? -6.657 1.029 -12.070 1.00 95.38 95 ARG A C 1
ATOM 750 O O . ARG A 1 95 ? -7.263 0.755 -11.039 1.00 95.38 95 ARG A O 1
ATOM 757 N N . GLU A 1 96 ? -6.007 0.125 -12.795 1.00 94.81 96 GLU A N 1
ATOM 758 C CA . GLU A 1 96 ? -5.928 -1.282 -12.402 1.00 94.81 96 GLU A CA 1
ATOM 759 C C . GLU A 1 96 ? -5.199 -1.456 -11.062 1.00 94.81 96 GLU A C 1
ATOM 761 O O . GLU A 1 96 ? -5.723 -2.108 -10.155 1.00 94.81 96 GLU A O 1
ATOM 766 N N . VAL A 1 97 ? -4.031 -0.820 -10.901 1.00 96.94 97 VAL A N 1
ATOM 767 C CA . VAL A 1 97 ? -3.278 -0.857 -9.636 1.00 96.94 97 VAL A CA 1
ATOM 768 C C . VAL A 1 97 ? -4.125 -0.300 -8.492 1.00 96.94 97 VAL A C 1
ATOM 770 O O . VAL A 1 97 ? -4.213 -0.926 -7.438 1.00 96.94 97 VAL A O 1
ATOM 773 N N . PHE A 1 98 ? -4.807 0.829 -8.704 1.00 95.94 98 PHE A N 1
ATOM 774 C CA . PHE A 1 98 ? -5.696 1.415 -7.701 1.00 95.94 98 PHE A CA 1
ATOM 775 C C . PHE A 1 98 ? -6.805 0.445 -7.278 1.00 95.94 98 PHE A C 1
ATOM 777 O O . PHE A 1 98 ? -7.030 0.272 -6.083 1.00 95.94 98 PHE A O 1
ATOM 784 N N . THR A 1 99 ? -7.465 -0.225 -8.228 1.00 94.38 99 THR A N 1
ATOM 785 C CA . THR A 1 99 ? -8.508 -1.216 -7.924 1.00 94.38 99 THR A CA 1
ATOM 786 C C . THR A 1 99 ? -7.960 -2.365 -7.079 1.00 94.38 99 THR A C 1
ATOM 788 O O . THR A 1 99 ? -8.582 -2.734 -6.084 1.00 94.38 99 THR A O 1
ATOM 791 N N . ARG A 1 100 ? -6.779 -2.900 -7.422 1.00 95.75 100 ARG A N 1
ATOM 792 C CA . ARG A 1 100 ? -6.141 -3.981 -6.652 1.00 95.75 100 ARG A CA 1
ATOM 793 C C . ARG A 1 100 ? -5.806 -3.537 -5.227 1.00 95.75 100 ARG A C 1
ATOM 795 O O . ARG A 1 100 ? -6.182 -4.223 -4.279 1.00 95.75 100 ARG A O 1
ATOM 802 N N . LEU A 1 101 ? -5.175 -2.371 -5.069 1.00 96.00 101 LEU A N 1
ATOM 803 C CA . LEU A 1 101 ? -4.846 -1.822 -3.751 1.00 96.00 101 LEU A CA 1
ATOM 804 C C . LEU A 1 101 ? -6.108 -1.565 -2.911 1.00 96.00 101 LEU A C 1
ATOM 806 O O . LEU A 1 101 ? -6.159 -1.940 -1.741 1.00 96.00 101 LEU A O 1
ATOM 810 N N . ARG A 1 102 ? -7.150 -0.977 -3.515 1.00 93.38 102 ARG A N 1
ATOM 811 C CA . ARG A 1 102 ? -8.435 -0.707 -2.855 1.00 93.38 102 ARG A CA 1
ATOM 812 C C . ARG A 1 102 ? -9.094 -1.992 -2.361 1.00 93.38 102 ARG A C 1
ATOM 814 O O . ARG A 1 102 ? -9.544 -2.035 -1.222 1.00 93.38 102 ARG A O 1
ATOM 821 N N . ASN A 1 103 ? -9.137 -3.033 -3.193 1.00 92.94 103 ASN A N 1
ATOM 822 C CA . ASN A 1 103 ? -9.755 -4.308 -2.831 1.00 92.94 103 ASN A CA 1
ATOM 823 C C . ASN A 1 103 ? -9.014 -4.979 -1.667 1.00 92.94 103 ASN A C 1
ATOM 825 O O . ASN A 1 103 ? -9.650 -5.459 -0.733 1.00 92.94 103 ASN A O 1
ATOM 829 N N . MET A 1 104 ? -7.679 -4.957 -1.682 1.00 94.62 104 MET A N 1
ATOM 830 C CA . MET A 1 104 ? -6.879 -5.500 -0.582 1.00 94.62 104 MET A CA 1
ATOM 831 C C . MET A 1 104 ? -7.103 -4.727 0.718 1.00 94.62 104 MET A C 1
ATOM 833 O O . MET A 1 104 ? -7.309 -5.339 1.764 1.00 94.62 104 MET A O 1
ATOM 837 N N . MET A 1 105 ? -7.154 -3.395 0.654 1.00 92.19 105 MET A N 1
ATOM 838 C CA . MET A 1 105 ? -7.458 -2.570 1.824 1.00 92.19 105 MET A CA 1
ATOM 839 C C . MET A 1 105 ? -8.878 -2.813 2.357 1.00 92.19 105 MET A C 1
ATOM 841 O O . MET A 1 105 ? -9.098 -2.859 3.567 1.00 92.19 105 MET A O 1
ATOM 845 N N . PHE A 1 106 ? -9.848 -3.015 1.461 1.00 91.31 106 PHE A N 1
ATOM 846 C CA . PHE A 1 106 ? -11.213 -3.369 1.837 1.00 91.31 106 PHE A CA 1
ATOM 847 C C . PHE A 1 106 ? -11.252 -4.688 2.608 1.00 91.31 106 PHE A C 1
ATOM 849 O O . PHE A 1 106 ? -11.828 -4.724 3.692 1.00 91.31 106 PHE A O 1
ATOM 856 N N . VAL A 1 107 ? -10.590 -5.737 2.109 1.00 92.06 107 VAL A N 1
ATOM 857 C CA . VAL A 1 107 ? -10.471 -7.026 2.813 1.00 92.06 107 VAL A CA 1
ATOM 858 C C . VAL A 1 107 ? -9.801 -6.837 4.175 1.00 92.06 107 VAL A C 1
ATOM 860 O O . VAL A 1 107 ? -10.320 -7.311 5.187 1.00 92.06 107 VAL A O 1
ATOM 863 N N . LEU A 1 108 ? -8.702 -6.080 4.223 1.00 91.50 108 LEU A N 1
ATOM 864 C CA . LEU A 1 108 ? -7.956 -5.820 5.454 1.00 91.50 108 LEU A CA 1
ATOM 865 C C . LEU A 1 108 ? -8.820 -5.155 6.531 1.00 91.50 108 LEU A C 1
ATOM 867 O O . LEU A 1 108 ? -8.709 -5.484 7.711 1.00 91.50 108 LEU A O 1
ATOM 871 N N . SER A 1 109 ? -9.748 -4.289 6.119 1.00 90.69 109 SER A N 1
ATOM 872 C CA . SER A 1 109 ? -10.669 -3.606 7.028 1.00 90.69 109 SER A CA 1
ATOM 873 C C . SER A 1 109 ? -11.604 -4.538 7.808 1.00 90.69 109 SER A C 1
ATOM 875 O O . SER A 1 109 ? -12.228 -4.097 8.776 1.00 90.69 109 SER A O 1
ATOM 877 N N . PHE A 1 110 ? -11.749 -5.807 7.404 1.00 91.06 110 PHE A N 1
ATOM 878 C CA . PHE A 1 110 ? -12.542 -6.811 8.124 1.00 91.06 110 PHE A CA 1
ATOM 879 C C . PHE A 1 110 ? -11.775 -7.504 9.245 1.00 91.06 110 PHE A C 1
ATOM 881 O O . PHE A 1 110 ? -12.404 -8.050 10.152 1.00 91.06 110 PHE A O 1
ATOM 888 N N . HIS A 1 111 ? -10.447 -7.436 9.234 1.00 91.00 111 HIS A N 1
ATOM 889 C CA . HIS A 1 111 ? -9.632 -8.086 10.243 1.00 91.00 111 HIS A CA 1
ATOM 890 C C . HIS A 1 111 ? -9.667 -7.293 11.568 1.00 91.00 111 HIS A C 1
ATOM 892 O O . HIS A 1 111 ? -9.417 -6.085 11.560 1.00 91.00 111 HIS A O 1
ATOM 898 N N . PRO A 1 112 ? -9.936 -7.933 12.726 1.00 88.75 112 PRO A N 1
ATOM 899 C CA . PRO A 1 112 ? -10.091 -7.238 14.008 1.00 88.75 112 PRO A CA 1
ATOM 900 C C . PRO A 1 112 ? -8.890 -6.377 14.419 1.00 88.75 112 PRO A C 1
ATOM 902 O O . PRO A 1 112 ? -9.089 -5.315 15.006 1.00 88.75 112 PRO A O 1
ATOM 905 N N . LYS A 1 113 ? -7.670 -6.807 14.064 1.00 88.19 113 LYS A N 1
ATOM 906 C CA . LYS A 1 113 ? -6.419 -6.075 14.331 1.00 88.19 113 LYS A CA 1
ATOM 907 C C . LYS A 1 113 ? -6.412 -4.668 13.725 1.00 88.19 113 LYS A C 1
ATOM 909 O O . LYS A 1 113 ? -5.960 -3.734 14.367 1.00 88.19 113 LYS A O 1
ATOM 914 N N . TYR A 1 114 ? -6.982 -4.494 12.534 1.00 88.00 114 TYR A N 1
ATOM 915 C CA . TYR A 1 114 ? -6.985 -3.213 11.821 1.00 88.00 114 TYR A CA 1
ATOM 916 C C . TYR A 1 114 ? -8.338 -2.513 11.972 1.00 88.00 114 TYR A C 1
ATOM 918 O O . TYR A 1 114 ? -9.004 -2.133 11.007 1.00 88.00 114 TYR A O 1
ATOM 926 N N . SER A 1 115 ? -8.799 -2.394 13.218 1.00 81.38 115 SER A N 1
ATOM 927 C CA . SER A 1 115 ? -10.113 -1.821 13.528 1.00 81.38 115 SER A CA 1
ATOM 928 C C . SER A 1 115 ? -10.239 -0.341 13.135 1.00 81.38 115 SER A C 1
ATOM 930 O O . SER A 1 115 ? -11.337 0.114 12.807 1.00 81.38 115 SER A O 1
ATOM 932 N N . ASN A 1 116 ? -9.115 0.373 13.080 1.00 78.94 116 ASN A N 1
ATOM 933 C CA . ASN A 1 116 ? -8.956 1.716 12.524 1.00 78.94 116 ASN A CA 1
ATOM 934 C C . ASN A 1 116 ? -9.433 1.810 11.060 1.00 78.94 116 ASN A C 1
ATOM 936 O O . ASN A 1 116 ? -10.107 2.771 10.682 1.00 78.94 116 ASN A O 1
ATOM 940 N N . LEU A 1 117 ? -9.222 0.754 10.267 1.00 85.81 117 LEU A N 1
ATOM 941 C CA . LEU A 1 117 ? -9.655 0.676 8.871 1.00 85.81 117 LEU A CA 1
ATOM 942 C C . LEU A 1 117 ? -11.170 0.461 8.708 1.00 85.81 117 LEU A C 1
ATOM 944 O O . LEU A 1 117 ? -11.684 0.573 7.598 1.00 85.81 117 LEU A O 1
ATOM 948 N N . LYS A 1 118 ? -11.940 0.193 9.775 1.00 84.62 118 LYS A N 1
ATOM 949 C CA . LYS A 1 118 ? -13.407 0.011 9.672 1.00 84.62 118 LYS A CA 1
ATOM 950 C C . LYS A 1 118 ? -14.108 1.228 9.072 1.00 84.62 118 LYS A C 1
ATOM 952 O O . LYS A 1 118 ? -15.100 1.067 8.360 1.00 84.62 118 LYS A O 1
ATOM 957 N N . LYS A 1 119 ? -13.596 2.435 9.342 1.00 75.31 119 LYS A N 1
ATOM 958 C CA . LYS A 1 119 ? -14.112 3.688 8.766 1.00 75.31 119 LYS A CA 1
ATOM 959 C C . LYS A 1 119 ? -14.026 3.674 7.234 1.00 75.31 119 LYS A C 1
ATOM 961 O O . LYS A 1 119 ? -14.951 4.135 6.571 1.00 75.31 119 LYS A O 1
ATOM 966 N N . LEU A 1 120 ? -13.000 3.019 6.685 1.00 76.19 120 LEU A N 1
ATOM 967 C CA . LEU A 1 120 ? -12.764 2.901 5.245 1.00 76.19 120 LEU A CA 1
ATOM 968 C C . LEU A 1 120 ? -13.818 2.076 4.517 1.00 76.19 120 LEU A C 1
ATOM 970 O O . LEU A 1 120 ? -13.991 2.254 3.316 1.00 76.19 120 LEU A O 1
ATOM 974 N N . ARG A 1 121 ? -14.549 1.192 5.208 1.00 83.75 121 ARG A N 1
ATOM 975 C CA . ARG A 1 121 ? -15.629 0.421 4.574 1.00 83.75 121 ARG A CA 1
ATOM 976 C C . ARG A 1 121 ? -16.673 1.348 3.956 1.00 83.75 121 ARG A C 1
ATOM 978 O O . ARG A 1 121 ? -17.126 1.079 2.852 1.00 83.75 121 ARG A O 1
ATOM 985 N N . ARG A 1 122 ? -17.021 2.446 4.643 1.00 76.50 122 ARG A N 1
ATOM 986 C CA . ARG A 1 122 ? -17.985 3.436 4.135 1.00 76.50 122 ARG A CA 1
ATOM 987 C C . ARG A 1 122 ? -17.436 4.168 2.916 1.00 76.50 122 ARG A C 1
ATOM 989 O O . ARG A 1 122 ? -18.110 4.193 1.895 1.00 76.50 122 ARG A O 1
ATOM 996 N N . GLU A 1 123 ? -16.207 4.668 3.013 1.00 72.31 123 GLU A N 1
ATOM 997 C CA . GLU A 1 123 ? -15.532 5.370 1.915 1.00 72.31 123 GLU A CA 1
ATOM 998 C C . GLU A 1 123 ? -15.420 4.476 0.672 1.00 72.31 123 GLU A C 1
ATOM 1000 O O . GLU A 1 123 ? -15.824 4.852 -0.422 1.00 72.31 123 GLU A O 1
ATOM 1005 N N . ILE A 1 124 ? -14.955 3.233 0.825 1.00 71.56 124 ILE A N 1
ATOM 1006 C CA . ILE A 1 124 ? -14.778 2.314 -0.306 1.00 71.56 124 ILE A CA 1
ATOM 1007 C C . ILE A 1 124 ? -16.122 1.942 -0.951 1.00 71.56 124 ILE A C 1
ATOM 1009 O O . ILE A 1 124 ? -16.196 1.880 -2.180 1.00 71.56 124 ILE A O 1
ATOM 1013 N N . ILE A 1 125 ? -17.177 1.717 -0.158 1.00 73.50 125 ILE A N 1
ATOM 1014 C CA . ILE A 1 125 ? -18.519 1.397 -0.675 1.00 73.50 125 ILE A CA 1
ATOM 1015 C C . ILE A 1 125 ? -19.118 2.588 -1.437 1.00 73.50 125 I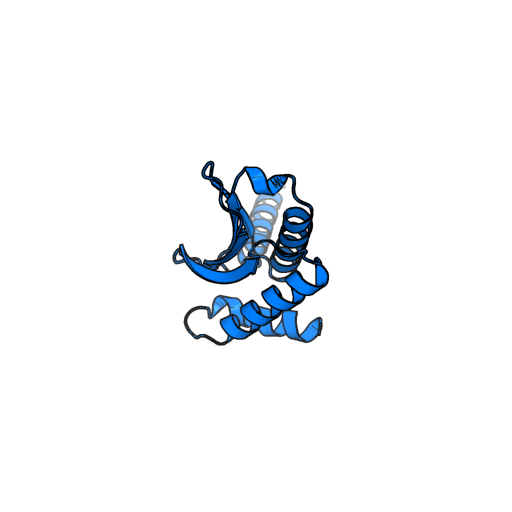LE A C 1
ATOM 1017 O O . ILE A 1 125 ? -19.713 2.379 -2.487 1.00 73.50 125 ILE A O 1
ATOM 1021 N N . GLN A 1 126 ? -18.936 3.823 -0.960 1.00 62.94 126 GLN A N 1
ATOM 1022 C CA . GLN A 1 126 ? -19.504 5.018 -1.601 1.00 62.94 126 GLN A CA 1
ATOM 1023 C C . GLN A 1 126 ? -18.908 5.329 -2.983 1.00 62.94 126 GLN A C 1
ATOM 1025 O O . GLN A 1 126 ? -19.588 5.921 -3.815 1.00 62.94 126 GLN A O 1
ATOM 1030 N N . PHE A 1 127 ? -17.663 4.921 -3.245 1.00 55.56 127 PHE A N 1
ATOM 1031 C CA . PHE A 1 127 ? -16.985 5.126 -4.533 1.00 55.56 127 PHE A CA 1
ATOM 1032 C C . PHE A 1 127 ? -16.980 3.875 -5.436 1.00 55.56 127 PHE A C 1
ATOM 1034 O O . PHE A 1 127 ? -16.115 3.764 -6.314 1.00 55.56 127 PHE A O 1
ATOM 1041 N N . SER A 1 128 ? -17.870 2.906 -5.180 1.00 52.72 128 SER A N 1
ATOM 1042 C CA . SER A 1 128 ? -18.006 1.659 -5.954 1.00 52.72 128 SER A CA 1
ATOM 1043 C C . SER A 1 128 ? -19.049 1.749 -7.059 1.00 52.72 128 SER A C 1
ATOM 1045 O O . SER A 1 128 ? -20.080 2.418 -6.846 1.00 52.72 128 SER A O 1
#

Secondary structure (DSSP, 8-state):
--SHHHHHHHHHHHHHHHT---SSEEEEEEEGGGGGSHHHHHHHHHHHHHHHHHT-EEEEEEESS--S-EEEEEE-TT--EEEEEEESS----HHHHHHHHHHHHHHHTTSGGGGGGGGHHHHHHHT-

Radius of gyration: 17.44 Å; Cα contacts (8 Å, |Δi|>4): 184; chains: 1; bounding box: 40×49×42 Å

Solvent-accessible surface area (backbone atoms only — not comparable to full-atom values): 7033 Å² total; per-residue (Å²): 142,72,71,68,66,56,56,55,52,53,51,50,51,51,51,53,53,75,71,56,57,42,62,36,31,41,36,35,41,32,16,59,80,44,72,81,37,70,40,43,53,20,49,49,54,18,48,51,53,50,21,62,74,55,44,38,46,75,48,77,48,73,32,89,62,88,54,70,46,39,38,33,26,41,31,42,76,87,68,47,76,43,84,46,48,74,43,74,71,65,89,50,55,34,68,61,48,29,53,50,43,49,53,42,53,54,59,47,28,71,40,79,89,39,54,58,34,46,66,46,54,58,57,57,58,73,75,104

Mean predicted aligned error: 9.22 Å